Protein AF-A0A9Q3CUP5-F1 (afdb_monomer_lite)

Sequence (113 aa):
MIKKVECRYEKEEQLMRRLDEEIERAQNAQQKGNQISQHHMPANEMASIIKYALKGLPIELYNPDRYKSRTAGQKRSFADSYNVAFLLDAFKSLLRNQHPDERISDKEVTQEY

Structure (mmCIF, N/CA/C/O backbone):
data_AF-A0A9Q3CUP5-F1
#
_entry.id   AF-A0A9Q3CUP5-F1
#
loop_
_atom_site.group_PDB
_atom_site.id
_atom_site.type_symbol
_atom_site.label_atom_id
_atom_site.label_alt_id
_atom_site.label_comp_id
_atom_site.label_asym_id
_atom_site.label_entity_id
_atom_site.label_seq_id
_atom_site.pdbx_PDB_ins_code
_atom_site.Cartn_x
_atom_site.Cartn_y
_atom_site.Cartn_z
_atom_site.occupancy
_atom_site.B_iso_or_equiv
_atom_site.auth_seq_id
_atom_site.auth_comp_id
_atom_site.auth_asym_id
_atom_site.auth_atom_id
_atom_site.pdbx_PDB_model_num
ATOM 1 N N . MET A 1 1 ? 30.321 -20.168 -24.031 1.00 36.28 1 MET A N 1
ATOM 2 C CA . MET A 1 1 ? 30.752 -19.704 -25.367 1.00 36.28 1 MET A CA 1
ATOM 3 C C . MET A 1 1 ? 29.680 -18.757 -25.890 1.00 36.28 1 MET A C 1
ATOM 5 O O . MET A 1 1 ? 28.602 -19.222 -26.242 1.00 36.28 1 MET A O 1
ATOM 9 N N . ILE A 1 2 ? 29.908 -17.444 -25.809 1.00 42.38 2 ILE A N 1
ATOM 10 C CA . ILE A 1 2 ? 28.929 -16.432 -26.240 1.00 42.38 2 ILE A CA 1
ATOM 11 C C . ILE A 1 2 ? 29.011 -16.339 -27.766 1.00 42.38 2 ILE A C 1
ATOM 13 O O . ILE A 1 2 ? 30.091 -16.128 -28.314 1.00 42.38 2 ILE A O 1
ATOM 17 N N . LYS A 1 3 ? 27.892 -16.573 -28.458 1.00 51.28 3 LYS A N 1
ATOM 18 C CA . LYS A 1 3 ? 27.823 -16.487 -29.922 1.00 51.28 3 LYS A CA 1
ATOM 19 C C . LYS A 1 3 ? 27.630 -15.025 -30.318 1.00 51.28 3 LYS A C 1
ATOM 21 O O . LYS A 1 3 ? 26.680 -14.394 -29.865 1.00 51.28 3 LYS A O 1
ATOM 26 N N . LYS A 1 4 ? 28.531 -14.504 -31.152 1.00 55.50 4 LYS A N 1
ATOM 27 C CA . LYS A 1 4 ? 28.450 -13.148 -31.703 1.00 55.50 4 LYS A CA 1
ATOM 28 C C . LYS A 1 4 ? 27.431 -13.152 -32.846 1.00 55.50 4 LYS A C 1
ATOM 30 O O . LYS A 1 4 ? 27.573 -13.936 -33.779 1.00 55.50 4 LYS A O 1
ATOM 35 N N . VAL A 1 5 ? 26.388 -12.334 -32.736 1.00 62.91 5 VAL A N 1
ATOM 36 C CA . VAL A 1 5 ? 25.410 -12.119 -33.812 1.00 62.91 5 VAL A CA 1
ATOM 37 C C . VAL A 1 5 ? 25.946 -11.002 -34.705 1.00 62.91 5 VAL A C 1
ATOM 39 O O . VAL A 1 5 ? 26.355 -9.957 -34.200 1.00 62.91 5 VAL A O 1
ATOM 42 N N . GLU A 1 6 ? 25.986 -11.227 -36.017 1.00 57.44 6 GLU A N 1
ATOM 43 C CA . GLU A 1 6 ? 26.425 -10.218 -36.985 1.00 57.44 6 GLU A CA 1
ATOM 44 C C . GLU A 1 6 ? 25.425 -9.051 -37.004 1.00 57.44 6 GLU A C 1
ATOM 46 O O . GLU A 1 6 ? 24.240 -9.229 -37.300 1.00 57.44 6 GLU A O 1
ATOM 51 N N . CYS A 1 7 ? 25.892 -7.857 -36.636 1.00 53.19 7 CYS A N 1
ATOM 52 C CA . CYS A 1 7 ? 25.084 -6.639 -36.661 1.00 53.19 7 CYS A CA 1
ATOM 53 C C . CYS A 1 7 ? 24.917 -6.179 -38.117 1.00 53.19 7 CYS A C 1
ATOM 55 O O . CYS A 1 7 ? 25.884 -6.159 -38.875 1.00 53.19 7 CYS A O 1
ATOM 57 N N . ARG A 1 8 ? 23.694 -5.816 -38.528 1.00 60.22 8 ARG A N 1
ATOM 58 C CA . ARG A 1 8 ? 23.379 -5.479 -39.932 1.00 60.22 8 ARG A CA 1
ATOM 59 C C . ARG A 1 8 ? 23.817 -4.067 -40.345 1.00 60.22 8 ARG A C 1
ATOM 61 O O . ARG A 1 8 ? 23.767 -3.758 -41.533 1.00 60.22 8 ARG A O 1
ATOM 68 N N . TYR A 1 9 ? 24.266 -3.232 -39.405 1.00 60.59 9 TYR A N 1
ATOM 69 C CA . TYR A 1 9 ? 24.683 -1.855 -39.667 1.00 60.59 9 TYR A CA 1
ATOM 70 C C . TYR A 1 9 ? 26.004 -1.505 -38.960 1.00 60.59 9 TYR A C 1
ATOM 72 O O . TYR A 1 9 ? 26.164 -1.700 -37.758 1.00 60.59 9 TYR A O 1
ATOM 80 N N . GLU A 1 10 ? 26.940 -0.906 -39.699 1.00 66.25 10 GLU A N 1
ATOM 81 C CA . GLU A 1 10 ? 28.291 -0.535 -39.235 1.00 66.25 10 GLU A CA 1
ATOM 82 C C . GLU A 1 10 ? 28.277 0.414 -38.018 1.00 66.25 10 GLU A C 1
ATOM 84 O O . GLU A 1 10 ? 29.118 0.331 -37.122 1.00 66.25 10 GLU A O 1
ATOM 89 N N . LYS A 1 11 ? 27.265 1.289 -37.936 1.00 66.19 11 LYS A N 1
ATOM 90 C CA . LYS A 1 11 ? 27.056 2.197 -36.795 1.00 66.19 11 LYS A CA 1
ATOM 91 C C . LYS A 1 11 ? 26.552 1.475 -35.542 1.00 66.19 11 LYS A C 1
ATOM 93 O O . LYS A 1 11 ? 26.878 1.897 -34.435 1.00 66.19 11 LYS A O 1
ATOM 98 N N . GLU A 1 12 ? 25.786 0.398 -35.705 1.00 66.56 12 GLU A N 1
ATOM 99 C CA . GLU A 1 12 ? 25.322 -0.426 -34.583 1.00 66.56 12 GLU A CA 1
ATOM 100 C C . GLU A 1 12 ? 26.486 -1.217 -33.989 1.00 66.56 12 GLU A C 1
ATOM 102 O O . GLU A 1 12 ? 26.611 -1.285 -32.772 1.00 66.56 12 GLU A O 1
ATOM 107 N N . GLU A 1 13 ? 27.404 -1.725 -34.817 1.00 73.38 13 GLU A N 1
ATOM 108 C CA . GLU A 1 13 ? 28.597 -2.410 -34.311 1.00 73.38 13 GLU A CA 1
ATOM 109 C C . GLU A 1 13 ? 29.499 -1.465 -33.498 1.00 73.38 13 GLU A C 1
ATOM 111 O O . GLU A 1 13 ? 29.999 -1.841 -32.438 1.00 73.38 13 GLU A O 1
ATOM 116 N N . GLN A 1 14 ? 29.669 -0.215 -33.944 1.00 77.75 14 GLN A N 1
ATOM 117 C CA . GLN A 1 14 ? 30.413 0.798 -33.185 1.00 77.75 14 GLN A CA 1
ATOM 118 C C . GLN A 1 14 ? 29.743 1.134 -31.848 1.00 77.75 14 GLN A C 1
ATOM 120 O O . GLN A 1 14 ? 30.435 1.322 -30.848 1.00 77.75 14 GLN A O 1
ATOM 125 N N . LEU A 1 15 ? 28.409 1.198 -31.820 1.00 80.00 15 LEU A N 1
ATOM 126 C CA . LEU A 1 15 ? 27.652 1.433 -30.593 1.00 80.00 15 LEU A CA 1
ATOM 127 C C . LEU A 1 15 ? 27.789 0.257 -29.620 1.00 80.00 15 LEU A C 1
ATOM 129 O O . LEU A 1 15 ? 28.075 0.482 -28.447 1.00 80.00 15 LEU A O 1
ATOM 133 N N . MET A 1 16 ? 27.671 -0.979 -30.109 1.00 79.44 16 MET A N 1
ATOM 134 C CA . MET A 1 16 ? 27.831 -2.176 -29.279 1.00 79.44 16 MET A CA 1
ATOM 135 C C . MET A 1 16 ? 29.255 -2.304 -28.732 1.00 79.44 16 MET A C 1
ATOM 137 O O . MET A 1 16 ? 29.422 -2.574 -27.550 1.00 79.44 16 MET A O 1
ATOM 141 N N . ARG A 1 17 ? 30.288 -2.002 -29.533 1.00 79.06 17 ARG A N 1
ATOM 142 C CA . ARG A 1 17 ? 31.678 -1.974 -29.042 1.00 79.06 17 ARG A CA 1
ATOM 143 C C . ARG A 1 17 ? 31.886 -0.942 -27.935 1.00 79.06 17 ARG A C 1
ATOM 145 O O . ARG A 1 17 ? 32.509 -1.251 -26.929 1.00 79.06 17 ARG A O 1
ATOM 152 N N . ARG A 1 18 ? 31.342 0.270 -28.093 1.00 83.50 18 ARG A N 1
ATOM 153 C CA . ARG A 1 18 ? 31.424 1.309 -27.051 1.00 83.50 18 ARG A CA 1
ATOM 154 C C . ARG A 1 18 ? 30.680 0.912 -25.779 1.00 83.50 18 ARG A C 1
ATOM 156 O O . ARG A 1 18 ? 31.133 1.242 -24.690 1.00 83.50 18 ARG A O 1
ATOM 163 N N . LEU A 1 19 ? 29.552 0.218 -25.918 1.00 83.31 19 LEU A N 1
ATOM 164 C CA . LEU A 1 19 ? 28.799 -0.309 -24.785 1.00 83.31 19 LEU A CA 1
ATOM 165 C C . LEU A 1 19 ? 29.602 -1.384 -24.041 1.00 83.31 19 LEU A C 1
ATOM 167 O O . LEU A 1 19 ? 29.697 -1.321 -22.818 1.00 83.31 19 LEU A O 1
ATOM 171 N N . ASP A 1 20 ? 30.220 -2.314 -24.771 1.00 82.94 20 ASP A N 1
ATOM 172 C CA . ASP A 1 20 ? 31.072 -3.360 -24.199 1.00 82.94 20 ASP A CA 1
ATOM 173 C C . ASP A 1 20 ? 32.271 -2.757 -23.441 1.00 82.94 20 ASP A C 1
ATOM 175 O O . ASP A 1 20 ? 32.543 -3.153 -22.307 1.00 82.94 20 ASP A O 1
ATOM 179 N N . GLU A 1 21 ? 32.935 -1.745 -24.015 1.00 87.06 21 GLU A N 1
ATOM 180 C CA . GLU A 1 21 ? 34.033 -1.012 -23.361 1.00 87.06 21 GLU A CA 1
ATOM 181 C C . GLU A 1 21 ? 33.588 -0.335 -22.055 1.00 87.06 21 GLU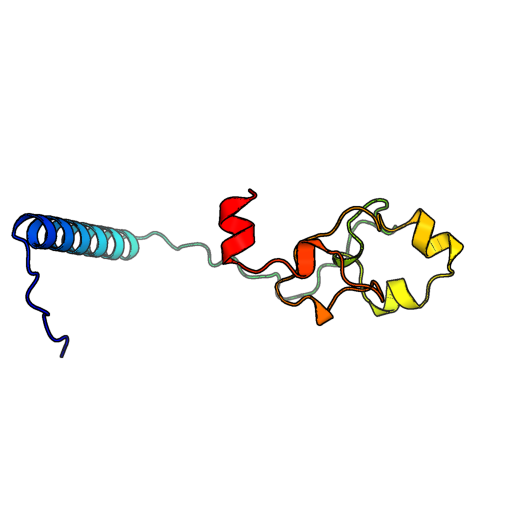 A C 1
ATOM 183 O O . GLU A 1 21 ? 34.322 -0.332 -21.064 1.00 87.06 21 GLU A O 1
ATOM 188 N N . GLU A 1 22 ? 32.385 0.241 -22.027 1.00 82.75 22 GLU A N 1
ATOM 189 C CA . GLU A 1 22 ? 31.870 0.932 -20.845 1.00 82.75 22 GLU A CA 1
ATOM 190 C C . GLU A 1 22 ? 31.427 -0.052 -19.750 1.00 82.75 22 GLU A C 1
ATOM 192 O O . GLU A 1 22 ? 31.658 0.196 -18.564 1.00 82.75 22 GLU A O 1
ATOM 197 N N . ILE A 1 23 ? 30.877 -1.211 -20.132 1.00 77.44 23 ILE A N 1
ATOM 198 C CA . ILE A 1 23 ? 30.586 -2.322 -19.214 1.00 77.44 23 ILE A CA 1
ATOM 199 C C . ILE A 1 23 ? 31.883 -2.844 -18.587 1.00 77.44 23 ILE A C 1
ATOM 201 O O . ILE A 1 23 ? 31.940 -3.034 -17.371 1.00 77.44 23 ILE A O 1
ATOM 205 N N . GLU A 1 24 ? 32.939 -3.030 -19.381 1.00 79.88 24 GLU A N 1
ATOM 206 C CA . GLU A 1 24 ? 34.244 -3.479 -18.888 1.00 79.88 24 GLU A CA 1
ATOM 207 C C . GLU A 1 24 ? 34.863 -2.451 -17.924 1.00 79.88 24 GLU A C 1
ATOM 209 O O . GLU A 1 24 ? 35.361 -2.809 -16.852 1.00 79.88 24 GLU A O 1
ATOM 214 N N . ARG A 1 25 ? 34.770 -1.152 -18.238 1.00 81.25 25 ARG A N 1
ATOM 215 C CA . ARG A 1 25 ? 35.192 -0.072 -17.327 1.00 81.25 25 ARG A CA 1
ATOM 216 C C . ARG A 1 25 ? 34.398 -0.067 -16.027 1.00 81.25 25 ARG A C 1
ATOM 218 O O . ARG A 1 25 ? 35.004 0.056 -14.964 1.00 81.25 25 ARG A O 1
ATOM 225 N N . ALA A 1 26 ? 33.077 -0.226 -16.089 1.00 75.94 26 ALA A N 1
ATOM 226 C CA . ALA A 1 26 ? 32.214 -0.271 -14.911 1.00 75.94 26 ALA A CA 1
ATOM 227 C C . ALA A 1 26 ? 32.525 -1.484 -14.017 1.00 75.94 26 ALA A C 1
ATOM 229 O O . ALA A 1 26 ? 32.606 -1.346 -12.795 1.00 75.94 26 ALA A O 1
ATOM 230 N N . GLN A 1 27 ? 32.776 -2.654 -14.611 1.00 71.75 27 GLN A N 1
ATOM 231 C CA . GLN A 1 27 ? 33.184 -3.862 -13.887 1.00 71.75 27 GLN A CA 1
ATOM 232 C C . GLN A 1 27 ? 34.560 -3.694 -13.228 1.00 71.75 27 GLN A C 1
ATOM 234 O O . GLN A 1 27 ? 34.731 -4.014 -12.051 1.00 71.75 27 GLN A O 1
ATOM 239 N N . ASN A 1 28 ? 35.532 -3.125 -13.945 1.00 71.44 28 ASN A N 1
ATOM 240 C CA . ASN A 1 28 ? 36.859 -2.830 -13.400 1.00 71.44 28 ASN A CA 1
ATOM 241 C C . ASN A 1 28 ? 36.811 -1.759 -12.292 1.00 71.44 28 ASN A C 1
ATOM 243 O O . ASN A 1 28 ? 37.567 -1.836 -11.319 1.00 71.44 28 ASN A O 1
ATOM 247 N N . ALA A 1 29 ? 35.901 -0.785 -12.396 1.00 65.19 29 ALA A N 1
ATOM 248 C CA . ALA A 1 29 ? 35.641 0.198 -11.347 1.00 65.19 29 ALA A CA 1
ATOM 249 C C . ALA A 1 29 ? 35.000 -0.439 -10.101 1.00 65.19 29 ALA A C 1
ATOM 251 O O . ALA A 1 29 ? 35.359 -0.077 -8.983 1.00 65.19 29 ALA A O 1
ATOM 252 N N . 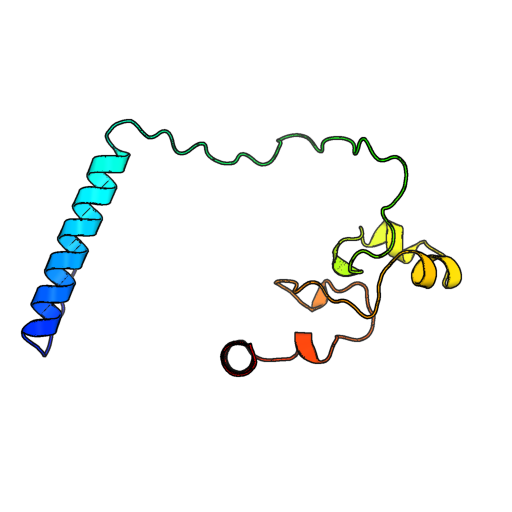GLN A 1 30 ? 34.118 -1.432 -10.265 1.00 58.84 30 GLN A N 1
ATOM 253 C CA . GLN A 1 30 ? 33.574 -2.209 -9.145 1.00 58.84 30 GLN A CA 1
ATOM 254 C C . GLN A 1 30 ? 34.642 -3.059 -8.436 1.00 58.84 30 GLN A C 1
ATOM 256 O O . GLN A 1 30 ? 34.598 -3.187 -7.214 1.00 58.84 30 GLN A O 1
ATOM 261 N N . GLN A 1 31 ? 35.627 -3.602 -9.163 1.00 58.56 31 GLN A N 1
ATOM 262 C CA . GLN A 1 31 ? 36.728 -4.373 -8.562 1.00 58.56 31 GLN A CA 1
ATOM 263 C C . GLN A 1 31 ? 37.686 -3.501 -7.730 1.00 58.56 31 GLN A C 1
ATOM 265 O O . GLN A 1 31 ? 38.268 -3.977 -6.754 1.00 58.56 31 GLN A O 1
ATOM 270 N N . LYS A 1 32 ? 37.821 -2.208 -8.059 1.00 56.19 32 LYS A N 1
ATOM 271 C CA . LYS A 1 32 ? 38.574 -1.225 -7.265 1.00 56.19 32 LYS A CA 1
ATOM 272 C C . LYS A 1 32 ? 37.693 -0.574 -6.194 1.00 56.19 32 LYS A C 1
ATOM 274 O O . LYS A 1 32 ? 37.425 0.619 -6.220 1.00 56.19 32 LYS A O 1
ATOM 279 N N . GLY A 1 33 ? 37.304 -1.363 -5.198 1.00 53.50 33 GLY A N 1
ATOM 280 C CA . GLY A 1 33 ? 37.085 -0.839 -3.847 1.00 53.50 33 GLY A CA 1
ATOM 281 C C . GLY A 1 33 ? 35.787 -0.081 -3.573 1.00 53.50 33 GLY A C 1
ATOM 282 O O . GLY A 1 33 ? 35.679 0.510 -2.503 1.00 53.50 33 GLY A O 1
ATOM 283 N N . ASN A 1 34 ? 34.780 -0.146 -4.439 1.00 56.56 34 ASN A N 1
ATOM 284 C CA . ASN A 1 34 ? 33.441 0.250 -4.022 1.00 56.56 34 ASN A CA 1
ATOM 285 C C . ASN A 1 34 ? 32.735 -0.975 -3.457 1.00 56.56 34 ASN A C 1
ATOM 287 O O . ASN A 1 34 ? 32.072 -1.723 -4.174 1.00 56.56 34 ASN A O 1
ATOM 291 N N . GLN A 1 35 ? 32.879 -1.167 -2.143 1.00 58.44 35 GLN A N 1
ATOM 292 C CA . GLN A 1 35 ? 31.853 -1.866 -1.381 1.00 58.44 35 GLN A CA 1
ATOM 293 C C . GLN A 1 35 ? 30.549 -1.116 -1.642 1.00 58.44 35 GLN A C 1
ATOM 295 O O . GLN A 1 35 ? 30.268 -0.086 -1.034 1.00 58.44 35 GLN A O 1
ATOM 300 N N . ILE A 1 36 ? 29.773 -1.597 -2.609 1.00 58.78 36 ILE A N 1
ATOM 301 C CA . ILE A 1 36 ? 28.368 -1.245 -2.704 1.00 58.78 36 ILE A CA 1
ATOM 302 C C . ILE A 1 36 ? 27.820 -1.693 -1.359 1.00 58.78 36 ILE A C 1
ATOM 304 O O . ILE A 1 36 ? 27.802 -2.896 -1.092 1.00 58.78 36 ILE A O 1
ATOM 308 N N . SER A 1 37 ? 27.469 -0.744 -0.487 1.00 58.34 37 SER A N 1
ATOM 309 C CA . SER A 1 37 ? 26.698 -1.060 0.708 1.00 58.34 37 SER A CA 1
ATOM 310 C C . SER A 1 37 ? 25.490 -1.829 0.212 1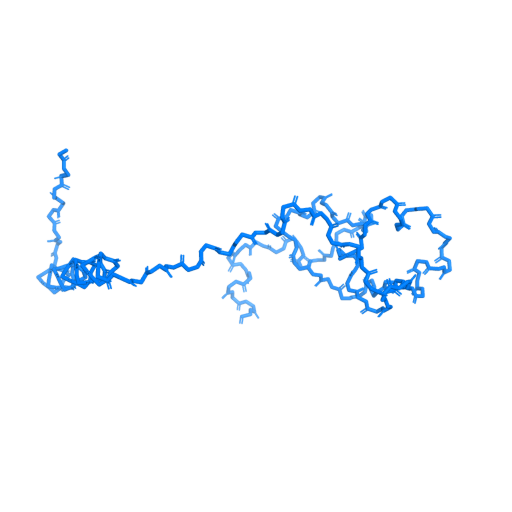.00 58.34 37 SER A C 1
ATOM 312 O O . SER A 1 37 ? 24.585 -1.253 -0.396 1.00 58.34 37 SER A O 1
ATOM 314 N N . GLN A 1 38 ? 25.508 -3.148 0.394 1.00 59.19 38 GLN A N 1
ATOM 315 C CA . GLN A 1 38 ? 24.312 -3.934 0.219 1.00 59.19 38 GLN A CA 1
ATOM 316 C C . GLN A 1 38 ? 23.338 -3.319 1.208 1.00 59.19 38 GLN A C 1
ATOM 318 O O . GLN A 1 38 ? 23.593 -3.312 2.414 1.00 59.19 38 GLN A O 1
ATOM 323 N N . HIS A 1 39 ? 22.281 -2.700 0.685 1.00 51.44 39 HIS A N 1
ATOM 324 C CA . HIS A 1 39 ? 21.169 -2.253 1.499 1.00 51.44 39 HIS A CA 1
ATOM 325 C C . HIS A 1 39 ? 20.569 -3.512 2.122 1.00 51.44 39 HIS A C 1
ATOM 327 O O . HIS A 1 39 ? 19.681 -4.147 1.559 1.00 51.44 39 HIS A O 1
ATOM 333 N N . HIS A 1 40 ? 21.114 -3.924 3.261 1.00 56.22 40 HIS A N 1
ATOM 334 C CA . HIS A 1 40 ? 20.525 -4.969 4.060 1.00 56.22 40 HIS A CA 1
ATOM 335 C C . HIS A 1 40 ? 19.238 -4.387 4.622 1.00 56.22 40 HIS A C 1
ATOM 337 O O . HIS A 1 40 ? 19.258 -3.409 5.373 1.00 56.22 40 HIS A O 1
ATOM 343 N N . MET A 1 41 ? 18.110 -4.989 4.245 1.00 58.06 41 MET A N 1
ATOM 344 C CA . MET A 1 41 ? 16.905 -4.833 5.044 1.00 58.06 41 MET A CA 1
ATOM 345 C C . MET A 1 41 ? 17.258 -5.193 6.492 1.00 58.06 41 MET A C 1
ATOM 347 O O . MET A 1 41 ? 17.995 -6.162 6.709 1.00 58.06 41 MET A O 1
ATOM 351 N N . PRO A 1 42 ? 16.796 -4.406 7.476 1.00 69.44 42 PRO A N 1
ATOM 352 C CA . PRO A 1 42 ? 17.078 -4.693 8.871 1.00 69.44 42 PRO A CA 1
ATOM 353 C C . PRO A 1 42 ? 16.650 -6.130 9.180 1.00 69.44 42 PRO A C 1
ATOM 355 O O . PRO A 1 42 ? 15.522 -6.526 8.897 1.00 69.44 42 PRO A O 1
ATOM 358 N N . ALA A 1 43 ? 17.576 -6.919 9.730 1.00 66.31 43 ALA A N 1
ATOM 359 C CA . ALA A 1 43 ? 17.359 -8.344 9.988 1.00 66.31 43 ALA A CA 1
ATOM 360 C C . ALA A 1 43 ? 16.244 -8.597 11.016 1.00 66.31 43 ALA A C 1
ATOM 362 O O . ALA A 1 43 ? 15.633 -9.660 11.019 1.00 66.31 43 ALA A O 1
ATOM 363 N N . ASN A 1 44 ? 15.976 -7.605 11.866 1.00 68.38 44 ASN A N 1
ATOM 364 C CA . ASN A 1 44 ? 14.894 -7.624 12.834 1.00 68.38 44 ASN A CA 1
ATOM 365 C C . ASN A 1 44 ? 13.874 -6.547 12.477 1.00 68.38 44 ASN A C 1
ATOM 367 O O . ASN A 1 44 ? 14.247 -5.416 12.158 1.00 68.38 44 ASN A O 1
ATOM 371 N N . GLU A 1 45 ? 12.592 -6.886 12.601 1.00 67.06 45 GLU A N 1
ATOM 372 C CA . GLU A 1 45 ? 11.503 -5.917 12.544 1.00 67.06 45 GLU A CA 1
ATOM 373 C C . GLU A 1 45 ? 11.753 -4.828 13.596 1.00 67.06 45 GLU A C 1
ATOM 375 O O . GLU A 1 45 ? 11.623 -5.048 14.803 1.00 67.06 45 GLU A O 1
ATOM 380 N N . MET A 1 46 ? 12.174 -3.643 13.150 1.00 65.19 46 MET A N 1
ATOM 381 C CA . MET A 1 46 ? 12.332 -2.508 14.047 1.00 65.19 46 MET A CA 1
ATOM 382 C C . MET A 1 46 ? 10.946 -2.084 14.519 1.00 65.19 46 MET A C 1
ATOM 384 O O . MET A 1 46 ? 10.081 -1.726 13.717 1.00 65.19 46 MET A O 1
ATOM 388 N N . ALA A 1 47 ? 10.732 -2.114 15.834 1.00 67.88 47 ALA A N 1
ATOM 389 C CA . ALA A 1 47 ? 9.508 -1.597 16.418 1.00 67.88 47 ALA A CA 1
ATOM 390 C C . ALA A 1 47 ? 9.336 -0.127 16.004 1.00 67.88 47 ALA A C 1
ATOM 392 O O . ALA A 1 47 ? 10.215 0.706 16.236 1.00 67.88 47 ALA A O 1
ATOM 393 N N . SER A 1 48 ? 8.201 0.189 15.378 1.00 67.06 48 SER A N 1
ATOM 394 C CA . SER A 1 48 ? 7.871 1.564 15.011 1.00 67.06 48 SER A CA 1
ATOM 395 C C . SER A 1 48 ? 7.882 2.450 16.259 1.00 67.06 48 SER A C 1
ATOM 397 O O . SER A 1 48 ? 7.185 2.173 17.236 1.00 67.06 48 SER A O 1
ATOM 399 N N . ILE A 1 49 ? 8.634 3.552 16.204 1.00 73.25 49 ILE A N 1
ATOM 400 C CA . ILE A 1 49 ? 8.639 4.597 17.243 1.00 73.25 49 ILE A CA 1
ATOM 401 C C . ILE A 1 49 ? 7.250 5.258 17.330 1.00 73.25 49 ILE A C 1
ATOM 403 O O . ILE A 1 49 ? 6.837 5.769 18.375 1.00 73.25 49 ILE A O 1
ATOM 407 N N . ILE A 1 50 ? 6.493 5.217 16.230 1.00 64.19 50 ILE A N 1
ATOM 408 C CA . ILE A 1 50 ? 5.167 5.808 16.126 1.00 64.19 50 ILE A CA 1
ATOM 409 C C . ILE A 1 50 ? 4.142 4.828 16.705 1.00 64.19 50 ILE A C 1
ATOM 411 O O . ILE A 1 50 ? 3.811 3.807 16.103 1.00 64.19 50 ILE A O 1
ATOM 415 N N . LYS A 1 51 ? 3.613 5.176 17.883 1.00 66.31 51 LYS A N 1
ATOM 416 C CA . LYS A 1 51 ? 2.577 4.408 18.601 1.00 66.31 51 LYS A CA 1
ATOM 417 C C . LYS A 1 51 ? 1.192 4.486 17.948 1.00 66.31 51 LYS A C 1
ATOM 419 O O . LYS A 1 51 ? 0.312 3.692 18.270 1.00 66.31 51 LYS A O 1
ATOM 424 N N . TYR A 1 52 ? 0.990 5.442 17.047 1.00 68.69 52 TYR A N 1
ATOM 425 C CA . TYR A 1 52 ? -0.276 5.682 16.364 1.00 68.69 52 TYR A CA 1
ATOM 426 C C . TYR A 1 52 ? -0.146 5.295 14.894 1.00 68.69 52 TYR A C 1
ATOM 428 O O . TYR A 1 52 ? 0.885 5.529 14.272 1.00 68.69 52 TYR A O 1
ATOM 436 N N . ALA A 1 53 ? -1.202 4.729 14.314 1.00 68.81 53 ALA A N 1
ATOM 437 C CA . ALA A 1 53 ? -1.225 4.561 12.869 1.00 68.81 53 ALA A CA 1
ATOM 438 C C . ALA A 1 53 ? -1.265 5.949 12.210 1.00 68.81 53 ALA A C 1
ATOM 440 O O . ALA A 1 53 ? -2.078 6.800 12.581 1.00 68.81 53 ALA A O 1
ATOM 441 N N . LEU A 1 54 ? -0.364 6.169 11.257 1.00 71.62 54 LEU A N 1
ATOM 442 C CA . LEU A 1 54 ? -0.373 7.349 10.402 1.00 71.62 54 LEU A CA 1
ATOM 443 C C . LEU A 1 54 ? -1.725 7.409 9.672 1.00 71.62 54 LEU A C 1
ATOM 445 O O . LEU A 1 54 ? -2.273 6.367 9.304 1.00 71.62 54 LEU A O 1
ATOM 449 N N . LYS A 1 55 ? -2.303 8.604 9.545 1.00 79.62 55 LYS A N 1
ATOM 450 C CA . LYS A 1 55 ? -3.593 8.837 8.877 1.00 79.62 55 LYS A CA 1
ATOM 451 C C . LYS A 1 55 ? -3.352 9.416 7.487 1.00 79.62 55 LYS A C 1
ATOM 453 O O . LYS A 1 55 ? -2.387 10.153 7.313 1.00 79.62 55 LYS A O 1
ATOM 458 N N . GLY A 1 56 ? -4.249 9.126 6.549 1.00 79.06 56 GLY A N 1
ATOM 459 C CA . GLY A 1 56 ? -4.203 9.663 5.188 1.00 79.06 56 GLY A CA 1
ATOM 460 C C . GLY A 1 56 ? -3.135 9.025 4.301 1.00 79.06 56 GLY A C 1
ATOM 461 O O . GLY A 1 56 ? -2.767 9.611 3.292 1.00 79.06 56 GLY A O 1
ATOM 462 N N . LEU A 1 57 ? -2.609 7.854 4.675 1.00 79.94 57 LEU A N 1
ATOM 463 C CA . LEU A 1 57 ? -1.786 7.071 3.756 1.00 79.94 57 LEU A CA 1
ATOM 464 C C . LEU A 1 57 ? -2.691 6.301 2.786 1.00 79.94 57 LEU A C 1
ATOM 466 O O . LEU A 1 57 ? -3.819 5.959 3.171 1.00 79.94 57 LEU A O 1
ATOM 470 N N . PRO A 1 58 ? -2.179 5.970 1.589 1.00 81.25 58 PRO A N 1
ATOM 471 C CA . PRO A 1 58 ? -2.790 4.977 0.723 1.00 81.25 58 PRO A CA 1
ATOM 472 C C . PRO A 1 58 ? -3.092 3.696 1.494 1.00 81.25 58 PRO A C 1
ATOM 474 O O . PRO A 1 58 ? -2.307 3.249 2.343 1.00 81.25 58 PRO A O 1
ATOM 477 N N . ILE A 1 59 ? -4.256 3.120 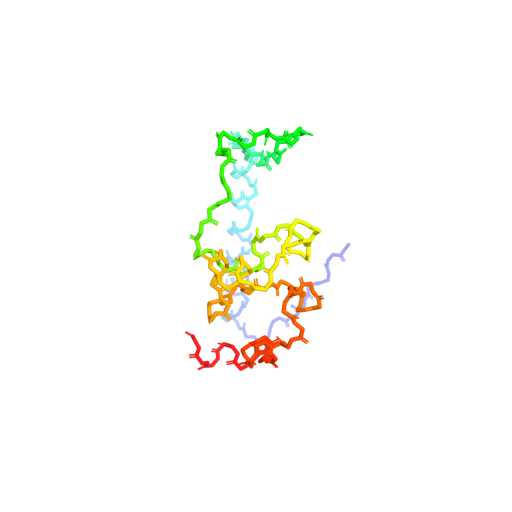1.222 1.00 80.62 59 ILE A N 1
ATOM 478 C CA . ILE A 1 59 ? -4.754 1.949 1.941 1.00 80.62 59 ILE A CA 1
ATOM 479 C C . ILE A 1 59 ? -3.798 0.748 1.829 1.00 80.62 59 ILE A C 1
ATOM 481 O O . ILE A 1 59 ? -3.688 -0.039 2.769 1.00 80.62 59 ILE A O 1
ATOM 485 N N . GLU A 1 60 ? -3.036 0.655 0.743 1.00 79.38 60 GLU A N 1
ATOM 486 C CA . GLU A 1 60 ? -2.082 -0.417 0.454 1.00 79.38 60 GLU A CA 1
ATOM 487 C C . GLU A 1 60 ? -0.885 -0.442 1.417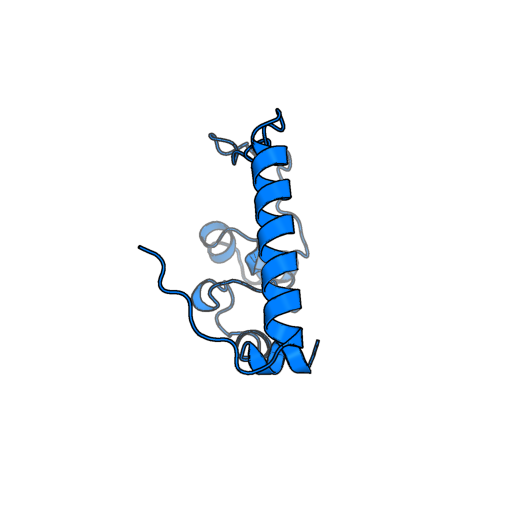 1.00 79.38 60 GLU A C 1
ATOM 489 O O . GLU A 1 60 ? -0.248 -1.480 1.589 1.00 79.38 60 GLU A O 1
ATOM 494 N N . LEU A 1 61 ? -0.591 0.675 2.090 1.00 79.12 61 LEU A N 1
ATOM 495 C CA . LEU A 1 61 ? 0.509 0.771 3.055 1.00 79.12 61 LEU A CA 1
ATOM 496 C C . LEU A 1 61 ? 0.130 0.264 4.454 1.00 79.12 61 LEU A C 1
ATOM 498 O O . LEU A 1 61 ? 0.982 0.183 5.344 1.00 79.12 61 LEU A O 1
ATOM 502 N N . TYR A 1 62 ? -1.141 -0.070 4.686 1.00 80.38 62 TYR A N 1
ATOM 503 C CA . TYR A 1 62 ? -1.587 -0.593 5.973 1.00 80.38 62 TYR A CA 1
ATOM 504 C C . TYR A 1 62 ? -1.452 -2.113 6.047 1.00 80.38 62 TYR A C 1
ATOM 506 O O . TYR A 1 62 ? -1.664 -2.845 5.086 1.00 80.38 62 TYR A O 1
ATOM 514 N N . ASN A 1 63 ? -1.172 -2.618 7.251 1.00 80.75 63 ASN A N 1
ATOM 515 C CA . ASN A 1 63 ? -1.202 -4.054 7.502 1.00 80.75 63 ASN A CA 1
ATOM 516 C C . ASN A 1 63 ? -2.641 -4.608 7.315 1.00 80.75 63 ASN A C 1
ATOM 518 O O . ASN A 1 63 ? -3.572 -4.072 7.936 1.00 80.75 63 ASN A O 1
ATOM 522 N N . PRO A 1 64 ? -2.830 -5.696 6.539 1.00 81.25 64 PRO A N 1
ATOM 523 C CA . PRO A 1 64 ? -4.149 -6.230 6.201 1.00 81.25 64 PRO A CA 1
ATOM 524 C C . PRO A 1 64 ? -5.009 -6.588 7.410 1.00 81.25 64 PRO A C 1
ATOM 526 O O . PRO A 1 64 ? -6.174 -6.195 7.484 1.00 81.25 64 PRO A O 1
ATOM 529 N N . ASP A 1 65 ? -4.443 -7.299 8.381 1.00 82.69 65 ASP A N 1
ATOM 530 C CA . ASP A 1 65 ? -5.180 -7.824 9.533 1.00 82.69 65 ASP A CA 1
ATOM 531 C C . ASP A 1 65 ? -5.588 -6.693 10.482 1.00 82.69 65 ASP A C 1
ATOM 533 O O . ASP A 1 65 ? -6.721 -6.627 10.978 1.00 82.69 65 ASP A O 1
ATOM 537 N N . ARG A 1 66 ? -4.691 -5.716 10.660 1.00 80.06 66 ARG A N 1
ATOM 538 C CA . ARG A 1 66 ? -4.964 -4.503 11.443 1.00 80.06 66 ARG A CA 1
ATOM 539 C C . ARG A 1 66 ? -5.964 -3.573 10.772 1.00 80.06 66 ARG A C 1
ATOM 541 O O . ARG A 1 66 ? -6.643 -2.821 11.468 1.00 80.06 66 ARG A O 1
ATOM 548 N N . TYR A 1 67 ? -6.034 -3.561 9.446 1.00 82.06 67 TYR A N 1
ATOM 549 C CA . TYR A 1 67 ? -7.019 -2.759 8.733 1.00 82.06 67 TYR A CA 1
ATOM 550 C C . TYR A 1 67 ? -8.389 -3.441 8.741 1.00 82.06 67 TYR A C 1
ATOM 552 O O . TYR A 1 67 ? -9.393 -2.814 9.083 1.00 82.06 67 TYR A O 1
ATOM 560 N N . LYS A 1 68 ? -8.442 -4.745 8.441 1.00 83.31 68 LYS A N 1
ATOM 561 C CA . LYS A 1 68 ? -9.685 -5.529 8.377 1.00 83.31 68 LYS A CA 1
ATOM 562 C C . LYS A 1 68 ? -10.438 -5.548 9.706 1.00 83.31 68 LYS A C 1
ATOM 564 O O . LYS A 1 68 ? -11.663 -5.423 9.676 1.00 83.31 68 LYS A O 1
ATOM 569 N N . SER A 1 69 ? -9.725 -5.597 10.832 1.00 86.31 69 SER A N 1
ATOM 570 C CA . SER A 1 69 ? -10.290 -5.578 12.192 1.00 86.31 69 SER A CA 1
ATOM 571 C C . SER A 1 69 ? -10.899 -4.234 12.632 1.00 86.31 69 SER A C 1
ATOM 573 O O . SER A 1 69 ? -11.594 -4.186 13.645 1.00 86.31 69 SER A O 1
ATOM 575 N N . ARG A 1 70 ? -10.697 -3.138 11.885 1.00 83.69 70 ARG A N 1
ATOM 576 C CA . ARG A 1 70 ? -11.263 -1.814 12.214 1.00 83.69 70 ARG A CA 1
ATOM 577 C C . ARG A 1 70 ? -12.735 -1.683 11.827 1.00 83.69 70 ARG A C 1
ATOM 579 O O . ARG A 1 70 ? -13.201 -2.275 10.848 1.00 83.69 70 ARG A O 1
ATOM 586 N N . THR A 1 71 ? -13.452 -0.817 12.543 1.00 87.12 71 THR A N 1
ATOM 587 C CA . THR A 1 71 ? -14.843 -0.470 12.211 1.00 87.12 71 THR A CA 1
ATOM 588 C C . THR A 1 71 ? -14.920 0.344 10.915 1.00 87.12 71 THR A C 1
ATOM 590 O O . THR A 1 71 ? -13.958 1.003 10.517 1.00 87.12 71 THR A O 1
ATOM 593 N N . ALA A 1 72 ? -16.079 0.344 10.249 1.00 83.81 72 ALA A N 1
ATOM 594 C CA . ALA A 1 72 ? -16.266 1.075 8.989 1.00 83.81 72 ALA A CA 1
ATOM 595 C C . ALA A 1 72 ? -15.974 2.585 9.115 1.00 83.81 72 ALA A C 1
ATOM 597 O O . ALA A 1 72 ? -15.378 3.178 8.219 1.00 83.81 72 ALA A O 1
ATOM 598 N N . GLY A 1 73 ? -16.337 3.204 10.246 1.00 84.44 73 GLY A N 1
ATOM 599 C CA . GLY A 1 73 ? -16.016 4.609 10.520 1.00 84.44 73 GLY A CA 1
ATOM 600 C C . GLY A 1 73 ? -14.512 4.857 10.662 1.00 84.44 73 GLY A C 1
ATOM 601 O O . GLY A 1 73 ? -13.985 5.811 10.096 1.00 84.44 73 GLY A O 1
ATOM 602 N N . GLN A 1 74 ? -13.799 3.961 11.350 1.00 82.44 74 GLN A N 1
ATOM 603 C CA . GLN A 1 74 ? -12.347 4.056 11.504 1.00 82.44 74 GLN A CA 1
ATOM 604 C C . GLN A 1 74 ? -11.612 3.835 10.183 1.00 82.44 74 GLN A C 1
ATOM 606 O O . GLN A 1 74 ? -10.651 4.545 9.916 1.00 82.44 74 GLN A O 1
ATOM 611 N N . LYS A 1 75 ? -12.071 2.896 9.348 1.00 83.00 75 LYS A N 1
ATOM 612 C CA . LYS A 1 75 ? -11.498 2.632 8.019 1.00 83.00 75 LYS A CA 1
ATOM 613 C C . LYS A 1 75 ? -11.504 3.884 7.140 1.00 83.00 75 LYS A C 1
ATOM 615 O O . LYS A 1 75 ? -10.454 4.239 6.616 1.00 83.00 75 LYS A O 1
ATOM 620 N N . ARG A 1 76 ? -12.642 4.590 7.086 1.00 80.56 76 ARG A N 1
ATOM 621 C CA . ARG A 1 76 ? -12.800 5.854 6.341 1.00 80.56 76 ARG A CA 1
ATOM 622 C C . ARG A 1 76 ? -11.973 7.010 6.902 1.00 80.56 76 ARG A C 1
ATOM 624 O O . ARG A 1 76 ? -11.556 7.876 6.153 1.00 80.56 76 ARG A O 1
ATOM 631 N N . SER A 1 77 ? -11.765 7.049 8.218 1.00 80.69 77 SER A N 1
ATOM 632 C CA . SER A 1 77 ? -10.995 8.124 8.857 1.00 80.69 77 SER A CA 1
ATOM 633 C C . SER A 1 77 ? -9.480 7.903 8.811 1.00 80.69 77 SER A C 1
ATOM 635 O O . SER A 1 77 ? -8.738 8.864 9.019 1.00 80.69 77 SER A O 1
ATOM 637 N N . PHE A 1 78 ? -9.018 6.659 8.659 1.00 76.75 78 PHE A N 1
ATOM 638 C CA . PHE A 1 78 ? -7.596 6.322 8.738 1.00 76.75 78 PHE A CA 1
ATOM 639 C C . PHE A 1 78 ? -6.919 6.277 7.379 1.00 76.75 78 PHE A C 1
ATOM 641 O O . PHE A 1 78 ? -5.886 6.920 7.234 1.00 76.75 78 PHE A O 1
ATOM 648 N N . ALA A 1 79 ? -7.463 5.510 6.437 1.00 78.81 79 ALA A N 1
ATOM 649 C CA . ALA A 1 79 ? -6.843 5.322 5.134 1.00 78.81 79 ALA A CA 1
ATOM 650 C C . ALA A 1 79 ? -7.449 6.285 4.120 1.00 78.81 79 ALA A C 1
ATOM 652 O O . ALA A 1 79 ? -8.674 6.440 4.066 1.00 78.81 79 ALA A O 1
ATOM 653 N N . ASP A 1 80 ? -6.589 6.887 3.307 1.00 78.19 80 ASP A N 1
ATOM 654 C CA . ASP A 1 80 ? -7.042 7.500 2.073 1.00 78.19 80 ASP A CA 1
ATOM 655 C C . ASP A 1 80 ? -7.403 6.366 1.109 1.00 78.19 80 ASP A C 1
ATOM 657 O O . ASP A 1 80 ? -6.576 5.522 0.780 1.00 78.19 80 ASP A O 1
ATOM 661 N N . SER A 1 81 ? -8.685 6.289 0.766 1.00 73.38 81 SER A N 1
ATOM 662 C CA . SER A 1 81 ? -9.225 5.273 -0.149 1.00 73.38 81 SER A CA 1
ATOM 663 C C . SER A 1 81 ? -9.351 5.801 -1.577 1.00 73.38 81 SER A C 1
ATOM 665 O O . SER A 1 81 ? -9.754 5.048 -2.457 1.00 73.38 81 SER A O 1
ATOM 667 N N . TYR A 1 82 ? -9.038 7.082 -1.786 1.00 73.38 82 TYR A N 1
ATOM 668 C CA . TYR A 1 82 ? -9.029 7.732 -3.092 1.00 73.38 82 TYR A CA 1
ATOM 669 C C . TYR A 1 82 ? -7.621 7.804 -3.681 1.00 73.38 82 TYR A C 1
ATOM 671 O O . TYR A 1 82 ? -7.486 7.835 -4.897 1.00 73.38 82 TYR A O 1
ATOM 679 N N . ASN A 1 83 ? -6.582 7.806 -2.840 1.00 72.19 83 ASN A N 1
ATOM 680 C CA . ASN A 1 83 ? -5.206 7.620 -3.289 1.00 72.19 83 ASN A CA 1
ATOM 681 C C . ASN A 1 83 ? -4.810 6.147 -3.247 1.00 72.19 83 ASN A C 1
ATOM 683 O O . ASN A 1 83 ? -4.937 5.488 -2.215 1.00 72.19 83 ASN A O 1
ATOM 687 N N . VAL A 1 84 ? -4.266 5.678 -4.365 1.00 65.44 84 VAL A N 1
ATOM 688 C CA . VAL A 1 84 ? -3.790 4.309 -4.554 1.00 65.44 84 VAL A CA 1
ATOM 689 C C . VAL A 1 84 ? -2.274 4.332 -4.622 1.00 65.44 84 VAL A C 1
ATOM 691 O O . VAL A 1 84 ? -1.691 5.117 -5.371 1.00 65.44 84 VAL A O 1
ATOM 694 N N . ALA A 1 85 ? -1.616 3.476 -3.847 1.00 72.25 85 ALA A N 1
ATOM 695 C CA . ALA A 1 85 ? -0.223 3.153 -4.116 1.00 72.25 85 ALA A CA 1
ATOM 696 C C . ALA A 1 85 ? -0.171 1.989 -5.110 1.00 72.25 85 ALA A C 1
ATOM 698 O O . ALA A 1 85 ? -0.768 0.942 -4.868 1.00 72.25 85 ALA A O 1
ATOM 699 N N . PHE A 1 86 ? 0.567 2.149 -6.211 1.00 68.62 86 PHE A N 1
ATOM 700 C CA . PHE A 1 86 ? 0.766 1.066 -7.172 1.00 68.62 86 PHE A CA 1
ATOM 701 C C . PHE A 1 86 ? 1.432 -0.136 -6.490 1.00 68.62 86 PHE A C 1
ATOM 703 O O . PHE A 1 86 ? 2.594 -0.087 -6.078 1.00 68.62 86 PHE A O 1
ATOM 710 N N . LEU A 1 87 ? 0.678 -1.226 -6.367 1.00 69.06 87 LEU A N 1
ATOM 711 C CA . LEU A 1 87 ? 1.183 -2.513 -5.913 1.00 69.06 87 LEU A CA 1
ATOM 712 C C . LEU A 1 87 ? 1.663 -3.326 -7.115 1.00 69.06 87 LEU A C 1
ATOM 714 O O . LEU A 1 87 ? 0.992 -3.393 -8.136 1.00 69.06 87 LEU A O 1
ATOM 718 N N . LEU A 1 88 ? 2.778 -4.043 -6.947 1.00 69.56 88 LEU A N 1
ATOM 719 C CA . LEU A 1 88 ? 3.254 -5.045 -7.917 1.00 69.56 88 LEU A CA 1
ATOM 720 C C . LEU A 1 88 ? 2.228 -6.166 -8.176 1.00 69.56 88 LEU A C 1
ATOM 722 O O . LEU A 1 88 ? 2.330 -6.883 -9.164 1.00 69.56 88 LEU A O 1
ATOM 726 N N . ASP A 1 89 ? 1.277 -6.352 -7.260 1.00 72.81 89 ASP A N 1
ATOM 727 C CA . ASP A 1 89 ? 0.202 -7.332 -7.355 1.00 72.81 89 ASP A CA 1
ATOM 728 C C . ASP A 1 89 ? -1.105 -6.717 -6.833 1.00 72.81 89 ASP A C 1
ATOM 730 O O . ASP A 1 89 ? -1.277 -6.529 -5.623 1.00 72.81 89 ASP A O 1
ATOM 734 N N . ALA A 1 90 ? -2.030 -6.421 -7.748 1.00 71.19 90 ALA A N 1
ATOM 735 C CA . ALA A 1 90 ? -3.318 -5.795 -7.449 1.00 71.19 90 ALA A CA 1
ATOM 736 C C . ALA A 1 90 ? -4.237 -6.674 -6.577 1.00 71.19 90 ALA A C 1
ATOM 738 O O . ALA A 1 90 ? -5.136 -6.160 -5.911 1.00 71.19 90 ALA A O 1
ATOM 739 N N . PHE A 1 91 ? -4.017 -7.996 -6.506 1.00 72.75 91 PHE A N 1
ATOM 740 C CA . PHE A 1 91 ? -4.789 -8.872 -5.611 1.00 72.75 91 PHE A CA 1
ATOM 741 C C . PHE A 1 91 ? -4.468 -8.645 -4.130 1.00 72.75 91 PHE A C 1
ATOM 743 O O . PHE A 1 91 ? -5.209 -9.104 -3.257 1.00 72.75 91 PHE A O 1
ATOM 750 N N . LYS A 1 92 ? -3.376 -7.932 -3.831 1.00 73.31 92 LYS A N 1
ATOM 751 C CA . LYS A 1 92 ? -2.995 -7.559 -2.465 1.00 73.31 92 LYS A CA 1
ATOM 752 C C . LYS A 1 92 ? -3.664 -6.272 -1.986 1.00 73.31 92 LYS A C 1
ATOM 754 O O . LYS A 1 92 ? -3.474 -5.916 -0.821 1.00 73.31 92 LYS A O 1
ATOM 759 N N . SER A 1 93 ? -4.452 -5.604 -2.833 1.00 75.00 93 SER A N 1
ATOM 760 C CA . SER A 1 93 ? -5.217 -4.430 -2.417 1.00 75.00 93 SER A CA 1
ATOM 761 C C . SER A 1 93 ? -6.174 -4.785 -1.272 1.00 75.00 93 SER A C 1
ATOM 763 O O . SER A 1 93 ? -6.806 -5.845 -1.238 1.00 75.00 93 SER A O 1
ATOM 765 N N . LEU A 1 94 ? -6.257 -3.895 -0.280 1.00 75.00 94 LEU A N 1
ATOM 766 C CA . LEU A 1 94 ? -7.176 -4.041 0.854 1.00 75.00 94 LEU A CA 1
ATOM 767 C C . LEU A 1 94 ? -8.594 -3.578 0.521 1.00 75.00 94 LEU A C 1
ATOM 769 O O . LEU A 1 94 ? -9.522 -3.834 1.301 1.00 75.00 94 LEU A O 1
ATOM 773 N N . LEU A 1 95 ? -8.767 -2.908 -0.619 1.00 75.38 95 LEU A N 1
ATOM 774 C CA . LEU A 1 95 ? -10.074 -2.589 -1.161 1.00 75.38 95 LEU A CA 1
ATOM 775 C C . LEU A 1 95 ? -10.674 -3.827 -1.816 1.00 75.38 95 LEU A C 1
ATOM 777 O O . LEU A 1 95 ? -10.005 -4.646 -2.435 1.00 75.38 95 LEU A O 1
ATOM 781 N N . ARG A 1 96 ? -11.992 -3.965 -1.672 1.00 68.62 96 ARG A N 1
ATOM 782 C CA . ARG A 1 96 ? -12.735 -5.045 -2.331 1.00 68.62 96 ARG A CA 1
ATOM 783 C C . ARG A 1 96 ? -12.893 -4.801 -3.834 1.00 68.62 96 ARG A C 1
ATOM 785 O O . ARG A 1 96 ? -13.139 -5.744 -4.576 1.00 68.62 96 ARG A O 1
ATOM 792 N N . ASN A 1 97 ? -12.783 -3.539 -4.241 1.00 72.56 97 ASN A N 1
ATOM 793 C CA . ASN A 1 97 ? -12.890 -3.086 -5.615 1.00 72.56 97 ASN A CA 1
ATOM 794 C C . ASN A 1 97 ? -11.517 -2.561 -6.030 1.00 72.56 97 ASN A C 1
ATOM 796 O O . ASN A 1 97 ? -10.967 -1.722 -5.320 1.00 72.56 97 ASN A O 1
ATOM 800 N N . GLN A 1 98 ? -10.998 -3.051 -7.154 1.00 70.69 98 GLN A N 1
ATOM 801 C CA . GLN A 1 98 ? -9.773 -2.525 -7.753 1.00 70.69 98 GLN A CA 1
ATOM 802 C C . GLN A 1 98 ? -10.009 -1.112 -8.273 1.00 70.69 98 GLN A C 1
ATOM 804 O O . GLN A 1 98 ? -11.088 -0.812 -8.803 1.00 70.69 98 GLN A O 1
ATOM 809 N N . HIS A 1 99 ? -8.999 -0.261 -8.132 1.00 73.81 99 HIS A N 1
ATOM 810 C CA . HI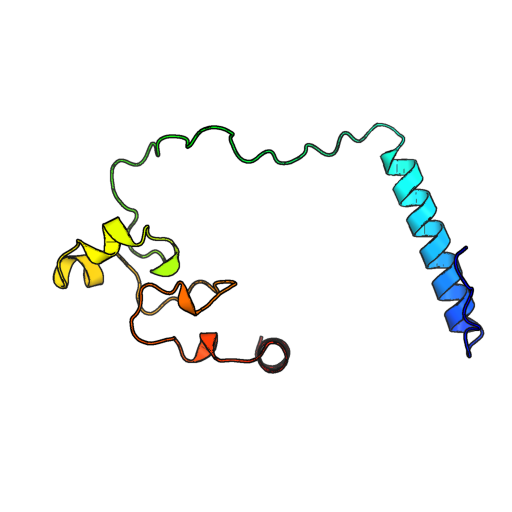S A 1 99 ? -9.025 1.054 -8.760 1.00 73.81 99 HIS A CA 1
ATOM 811 C C . HIS A 1 99 ? -8.947 0.889 -10.288 1.00 73.81 99 HIS A C 1
ATOM 813 O O . HIS A 1 99 ? -8.279 -0.037 -10.753 1.00 73.81 99 HIS A O 1
ATOM 819 N N . PRO A 1 100 ? -9.619 1.728 -11.098 1.00 77.25 100 PRO A N 1
ATOM 820 C CA . PRO A 1 100 ? -9.489 1.674 -12.557 1.00 77.25 100 PRO A CA 1
ATOM 821 C C . PRO A 1 100 ? -8.024 1.689 -13.012 1.00 77.25 100 PRO A C 1
ATOM 823 O O . PRO A 1 100 ? -7.662 0.888 -13.870 1.00 77.25 100 PRO A O 1
ATOM 826 N N . ASP A 1 101 ? -7.183 2.492 -12.357 1.00 73.75 101 ASP A N 1
ATOM 827 C CA . ASP A 1 101 ? -5.757 2.611 -12.688 1.00 73.75 101 ASP A CA 1
ATOM 828 C C . ASP A 1 101 ? -4.949 1.331 -12.417 1.00 73.75 101 ASP A C 1
ATOM 830 O O . ASP A 1 101 ? -3.950 1.078 -13.080 1.00 73.75 101 ASP A O 1
ATOM 834 N N . GLU A 1 102 ? -5.400 0.465 -11.500 1.00 68.62 102 GLU A N 1
ATOM 835 C CA . GLU A 1 102 ? -4.772 -0.846 -11.257 1.00 68.62 102 GLU A CA 1
ATOM 836 C C . GLU A 1 102 ? -5.046 -1.852 -12.389 1.00 68.62 102 GLU A C 1
ATOM 838 O O . GLU A 1 102 ? -4.436 -2.920 -12.431 1.00 68.62 102 GLU A O 1
ATOM 843 N N . ARG A 1 103 ? -5.996 -1.553 -13.287 1.00 73.69 103 ARG A N 1
ATOM 844 C CA . ARG A 1 103 ? -6.358 -2.414 -14.427 1.00 73.69 103 ARG A CA 1
ATOM 845 C C . ARG A 1 103 ? -5.669 -1.998 -15.723 1.00 73.69 103 ARG A C 1
ATOM 847 O O . ARG A 1 103 ? -5.811 -2.710 -16.718 1.00 73.69 103 ARG A O 1
ATOM 854 N N . ILE A 1 104 ? -4.977 -0.863 -15.711 1.00 75.00 104 ILE A N 1
ATOM 855 C CA . ILE A 1 104 ? -4.254 -0.328 -16.860 1.00 75.00 104 ILE A CA 1
ATOM 856 C C . ILE A 1 104 ? -3.059 -1.243 -17.140 1.00 75.00 104 ILE A C 1
ATOM 858 O O . ILE A 1 104 ? -2.342 -1.655 -16.229 1.00 75.00 104 ILE A O 1
ATOM 862 N N . SER A 1 105 ? -2.862 -1.611 -18.404 1.00 71.94 105 SER A N 1
ATOM 863 C CA . SER A 1 105 ? -1.708 -2.419 -18.805 1.00 71.94 105 SER A CA 1
ATOM 864 C C . SER A 1 105 ? -0.425 -1.582 -18.831 1.00 71.94 105 SER A C 1
ATOM 866 O O . SER A 1 105 ? -0.474 -0.390 -19.122 1.00 71.94 105 SER A O 1
ATOM 868 N N . ASP A 1 106 ? 0.747 -2.202 -18.637 1.00 69.38 106 ASP A N 1
ATOM 869 C CA . ASP A 1 106 ? 2.049 -1.504 -18.681 1.00 69.38 106 ASP A CA 1
ATOM 870 C C . ASP A 1 106 ? 2.212 -0.599 -19.920 1.00 69.38 106 ASP A C 1
ATOM 872 O O . ASP A 1 106 ? 2.789 0.487 -19.851 1.00 69.38 106 ASP A O 1
ATOM 876 N N . LYS A 1 107 ? 1.664 -1.021 -21.069 1.00 70.50 107 LYS A N 1
ATOM 877 C CA . LYS A 1 107 ? 1.696 -0.241 -22.316 1.00 70.50 107 LYS A CA 1
ATOM 878 C C . LYS A 1 107 ? 0.897 1.055 -22.235 1.00 70.50 107 LYS A C 1
ATOM 880 O O . LYS A 1 107 ? 1.335 2.056 -22.790 1.00 70.50 107 LYS A O 1
ATOM 885 N N . GLU A 1 108 ? -0.264 1.013 -21.597 1.00 70.06 108 GLU A N 1
ATOM 886 C CA . GLU A 1 108 ? -1.144 2.169 -21.426 1.00 70.06 108 GLU A CA 1
ATOM 887 C C . GLU A 1 108 ? -0.581 3.113 -20.356 1.00 70.06 108 GLU A C 1
ATOM 889 O O . GLU A 1 108 ? -0.558 4.320 -20.578 1.00 70.06 108 GLU A O 1
ATOM 894 N N . VAL A 1 109 ? 0.022 2.577 -19.283 1.00 71.69 109 VAL A N 1
ATOM 895 C CA . VAL A 1 109 ? 0.732 3.385 -18.270 1.00 71.69 109 VAL A CA 1
ATOM 896 C C . VAL A 1 109 ? 1.822 4.243 -18.914 1.00 71.69 109 VAL A C 1
ATOM 898 O O . VAL A 1 109 ? 1.928 5.424 -18.608 1.00 71.69 109 VAL A O 1
ATOM 901 N N . THR A 1 110 ? 2.595 3.677 -19.849 1.00 68.38 110 THR A N 1
ATOM 902 C CA . THR A 1 110 ? 3.690 4.405 -20.525 1.00 68.38 110 THR A CA 1
ATOM 903 C C . THR A 1 110 ? 3.199 5.468 -21.526 1.00 68.38 110 THR A C 1
ATOM 905 O O . THR A 1 110 ? 4.007 6.222 -22.063 1.00 68.38 110 THR A O 1
ATOM 908 N N . GLN A 1 111 ? 1.906 5.485 -21.866 1.00 67.50 111 GLN A N 1
ATOM 909 C CA . GLN A 1 111 ? 1.313 6.471 -22.778 1.00 67.50 111 GLN A CA 1
ATOM 910 C C . GLN A 1 111 ? 0.578 7.594 -22.042 1.00 67.50 111 GLN A C 1
ATOM 912 O O . GLN A 1 111 ? 0.460 8.689 -22.591 1.00 67.50 111 GLN A O 1
ATOM 917 N N . GLU A 1 112 ? 0.061 7.316 -20.846 1.00 62.44 112 GLU A N 1
ATOM 918 C CA . GLU A 1 112 ? -0.789 8.233 -20.082 1.00 62.44 112 GLU A CA 1
ATOM 919 C C . GLU A 1 112 ? -0.007 9.058 -19.040 1.00 62.44 112 GLU A C 1
ATOM 921 O O . GLU A 1 112 ? -0.433 10.164 -18.700 1.00 62.44 112 GLU A O 1
ATOM 926 N N . TYR A 1 113 ? 1.160 8.566 -18.601 1.00 55.19 113 TYR A N 1
ATOM 927 C CA . TYR A 1 113 ? 2.077 9.211 -17.649 1.00 55.19 113 TYR A CA 1
ATOM 928 C C . TYR A 1 113 ? 3.485 9.379 -18.230 1.00 55.19 113 TYR A C 1
ATOM 930 O O . TYR A 1 113 ? 4.131 10.397 -17.885 1.00 55.19 113 TYR A O 1
#

pLDDT: mean 71.11, std 9.87, range [36.28, 87.12]

InterPro domains:
  IPR059307 Domain of unknown function DUF8263 [PF26792] (1-113)

Secondary structure (DSSP, 8-state):
-PPPPPPSSHHHHHHHHHHHHHHHHHHHHHHTT------PPPSS-PPPS--SPPSSEEGGGS-HHHHHTS-HHHHHHHEESSS----S-GGG-SSSS--GGGGS-HHHHHHH-

Foldseek 3Di:
DDDDDDDPDPVVVVVVVVVVVVVVVVVVVVVPDPPPPPPDDPPDDDDDPDPDQAAAAAQLPDDLVVLVPDDPVVNVGRYDPVDHDQDPDQVSGSDPDGDPVNVDDPVRVVVPD

Organism: NCBI:txid1389203

Radius of gyration: 23.79 Å; chains: 1; bounding box: 55×29×58 Å